Protein AF-A0A7W0G8U6-F1 (afdb_monomer_lite)

Sequence (64 aa):
MRDGSWTIDSCSAADITALATALEISETTASILVRRGYTDVEEARAFLEGERAPHDPYLLGDMT

Secondary structure (DSSP, 8-state):
--S---------HHHHHHHHHHTT--HHHHHHHHHTT--SHHHHHHHHTT-SPPP-GGGSTT--

Radius of gyration: 16.14 Å; chains: 1; bounding box: 35×33×38 Å

Structure (mmCIF, N/CA/C/O backbone):
data_AF-A0A7W0G8U6-F1
#
_entry.id   AF-A0A7W0G8U6-F1
#
loop_
_atom_site.group_PDB
_atom_site.id
_atom_site.type_symbol
_atom_site.label_atom_id
_atom_site.label_alt_id
_atom_site.label_comp_id
_atom_site.label_asym_id
_atom_site.label_entity_id
_atom_site.label_seq_id
_atom_site.pdbx_PDB_ins_code
_atom_site.Cartn_x
_atom_site.Cartn_y
_atom_site.Cartn_z
_atom_site.occupancy
_atom_site.B_iso_or_equiv
_atom_site.auth_seq_id
_atom_site.auth_comp_id
_atom_site.auth_asym_id
_atom_site.auth_atom_id
_atom_site.pdbx_PDB_model_num
ATOM 1 N N . MET A 1 1 ? -9.396 19.774 -16.333 1.00 53.84 1 MET A N 1
ATOM 2 C CA . MET A 1 1 ? -9.822 19.948 -14.926 1.00 53.84 1 MET A CA 1
ATOM 3 C C . MET A 1 1 ? -10.937 20.984 -14.903 1.00 53.84 1 MET A C 1
ATOM 5 O O . MET A 1 1 ? -10.687 22.076 -15.390 1.00 53.84 1 MET A O 1
ATOM 9 N N . ARG A 1 2 ? -12.160 20.650 -14.462 1.00 55.47 2 ARG A N 1
ATOM 10 C CA . ARG A 1 2 ? -13.297 21.599 -14.456 1.00 55.47 2 ARG A CA 1
ATOM 11 C C . ARG A 1 2 ? -13.765 22.041 -13.057 1.00 55.47 2 ARG A C 1
ATOM 13 O O . ARG A 1 2 ? -14.326 23.120 -12.986 1.00 55.47 2 ARG A O 1
ATOM 20 N N . ASP A 1 3 ? -13.393 21.331 -11.981 1.00 81.50 3 ASP A N 1
ATOM 21 C CA . ASP A 1 3 ? -13.826 21.663 -10.601 1.00 81.50 3 ASP A CA 1
ATOM 22 C C . ASP A 1 3 ? -12.699 21.700 -9.544 1.00 81.50 3 ASP A C 1
ATOM 24 O O . ASP A 1 3 ? -12.959 21.879 -8.360 1.00 81.50 3 ASP A O 1
ATOM 28 N N . GLY A 1 4 ? -11.430 21.519 -9.932 1.00 85.38 4 GLY A N 1
ATOM 29 C CA . GLY A 1 4 ? -10.271 21.685 -9.031 1.00 85.38 4 GLY A CA 1
ATOM 30 C C . GLY A 1 4 ? -10.138 20.690 -7.863 1.00 85.38 4 GLY A C 1
ATOM 31 O O . GLY A 1 4 ? -9.185 20.798 -7.098 1.00 85.38 4 GLY A O 1
ATOM 32 N N . SER A 1 5 ? -11.042 19.719 -7.725 1.00 84.62 5 SER A N 1
ATOM 33 C CA . SER A 1 5 ? -10.961 18.681 -6.694 1.00 84.62 5 SER A CA 1
ATOM 34 C C . SER A 1 5 ? -10.031 17.541 -7.117 1.00 84.62 5 SER A C 1
ATOM 36 O O . SER A 1 5 ? -10.143 17.026 -8.231 1.00 84.62 5 SER A O 1
ATOM 38 N N . TRP A 1 6 ? -9.131 17.146 -6.215 1.00 87.88 6 TRP A N 1
ATOM 39 C CA . TRP A 1 6 ? -8.307 15.945 -6.336 1.00 87.88 6 TRP A CA 1
ATOM 40 C C . TRP A 1 6 ? -8.793 14.943 -5.302 1.00 87.88 6 TRP A C 1
ATOM 42 O O . TRP A 1 6 ? -8.722 15.196 -4.100 1.00 87.88 6 TRP A O 1
ATOM 52 N N . THR A 1 7 ? -9.305 13.814 -5.773 1.00 88.56 7 THR A N 1
ATOM 53 C CA . THR A 1 7 ? -9.775 12.724 -4.921 1.00 88.56 7 THR A CA 1
ATOM 54 C C . THR A 1 7 ? -8.883 11.507 -5.103 1.00 88.56 7 THR A C 1
ATOM 56 O O . THR A 1 7 ? -8.198 11.357 -6.114 1.00 88.56 7 THR A O 1
ATOM 59 N N . ILE A 1 8 ? -8.893 10.635 -4.103 1.00 89.50 8 ILE A N 1
ATOM 60 C CA . ILE A 1 8 ? -8.272 9.318 -4.162 1.00 89.50 8 ILE A CA 1
ATOM 61 C C . ILE A 1 8 ? -9.292 8.300 -3.678 1.00 89.50 8 ILE A C 1
ATOM 63 O O . ILE A 1 8 ? -10.069 8.590 -2.764 1.00 89.50 8 ILE A O 1
ATOM 67 N N . ASP A 1 9 ? -9.283 7.121 -4.284 1.00 90.88 9 ASP A N 1
ATOM 68 C CA . ASP A 1 9 ? -10.185 6.056 -3.877 1.00 90.88 9 ASP A CA 1
ATOM 69 C C . ASP A 1 9 ? -9.872 5.584 -2.450 1.00 90.88 9 ASP A C 1
ATOM 71 O O . ASP A 1 9 ? -8.722 5.565 -1.979 1.00 90.88 9 ASP A O 1
ATOM 75 N N . SER A 1 10 ? -10.932 5.205 -1.739 1.00 92.88 10 SER A N 1
ATOM 76 C CA . SER A 1 10 ? -10.819 4.498 -0.468 1.00 92.88 10 SER A CA 1
ATOM 77 C C . SER A 1 10 ? -10.163 3.134 -0.681 1.00 92.88 10 SER A C 1
ATOM 79 O O . SER A 1 10 ? -10.410 2.480 -1.691 1.00 92.88 10 SER A O 1
ATOM 81 N N . CYS A 1 11 ? -9.390 2.667 0.296 1.00 93.62 11 CYS A N 1
ATOM 82 C CA . CYS A 1 11 ? -8.826 1.320 0.302 1.00 93.62 11 CYS A CA 1
ATOM 83 C C . CYS A 1 11 ? -9.227 0.566 1.577 1.00 93.62 11 CYS A C 1
ATOM 85 O O . CYS A 1 11 ? -9.664 1.170 2.557 1.00 93.62 11 CYS A O 1
ATOM 87 N N . SER A 1 12 ? -9.090 -0.758 1.550 1.00 97.19 12 SER A N 1
ATOM 88 C CA . SER A 1 12 ? -9.476 -1.650 2.647 1.00 97.19 12 SER A CA 1
ATOM 89 C C . SER A 1 12 ? -8.687 -1.356 3.926 1.00 97.19 12 SER A C 1
ATOM 91 O O . SER A 1 12 ? -7.467 -1.508 3.961 1.00 97.19 12 SER A O 1
ATOM 93 N N . ALA A 1 13 ? -9.381 -0.953 4.993 1.00 97.38 13 ALA A N 1
ATOM 94 C CA . ALA A 1 13 ? -8.765 -0.747 6.305 1.00 97.38 13 ALA A CA 1
ATOM 95 C C . ALA A 1 13 ? -8.256 -2.063 6.919 1.00 97.38 13 ALA A C 1
ATOM 97 O O . ALA A 1 13 ? -7.235 -2.064 7.598 1.00 97.38 13 ALA A O 1
ATOM 98 N N . ALA A 1 14 ? -8.932 -3.182 6.639 1.00 98.19 14 ALA A N 1
ATOM 99 C CA . ALA A 1 14 ? -8.513 -4.499 7.111 1.00 98.19 14 ALA A CA 1
ATOM 100 C C . ALA A 1 14 ? -7.157 -4.900 6.513 1.00 98.19 14 ALA A C 1
ATOM 102 O O . ALA A 1 14 ? -6.272 -5.327 7.252 1.00 98.19 14 ALA A O 1
ATOM 103 N N . ASP A 1 15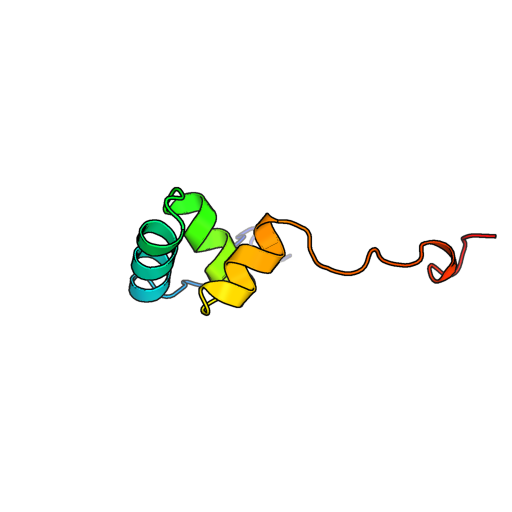 ? -6.967 -4.677 5.209 1.00 98.31 15 ASP A N 1
ATOM 104 C CA . ASP A 1 15 ? -5.701 -4.987 4.534 1.00 98.31 15 ASP A CA 1
ATOM 105 C C . ASP A 1 15 ? -4.574 -4.066 5.027 1.00 98.31 15 ASP A C 1
ATOM 107 O O . ASP A 1 15 ? -3.443 -4.513 5.211 1.00 98.31 15 ASP A O 1
ATOM 111 N N . ILE A 1 16 ? -4.885 -2.795 5.326 1.00 98.56 16 ILE A N 1
ATOM 112 C CA . ILE A 1 16 ? -3.929 -1.855 5.936 1.00 98.56 16 ILE A CA 1
ATOM 113 C C . ILE A 1 16 ? -3.443 -2.380 7.287 1.00 98.56 16 ILE A C 1
ATOM 115 O O . ILE A 1 16 ? -2.236 -2.484 7.498 1.00 98.56 16 ILE A O 1
ATOM 119 N N . THR A 1 17 ? -4.361 -2.708 8.199 1.00 98.56 17 THR A N 1
ATOM 120 C CA . THR A 1 17 ? -4.007 -3.195 9.539 1.00 98.56 17 THR A CA 1
ATOM 121 C C . THR A 1 17 ? -3.260 -4.526 9.466 1.00 98.56 17 THR A C 1
ATOM 123 O O . THR A 1 17 ? -2.292 -4.719 10.206 1.00 98.56 17 THR A O 1
ATOM 126 N N . ALA A 1 18 ? -3.662 -5.422 8.559 1.00 98.44 18 ALA A N 1
ATOM 127 C CA . ALA A 1 18 ? -2.9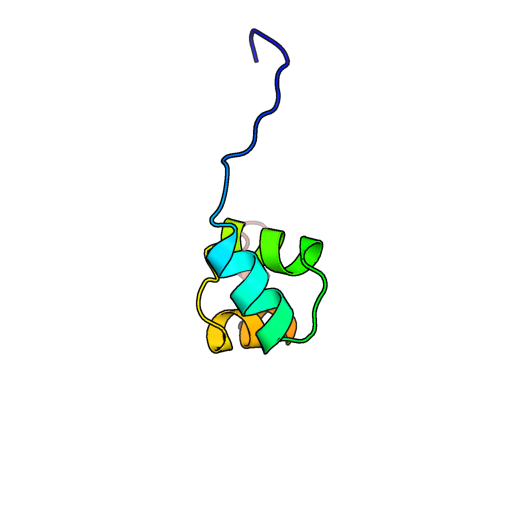93 -6.701 8.350 1.00 98.44 18 ALA A CA 1
ATOM 128 C C . ALA A 1 18 ? -1.534 -6.508 7.910 1.00 98.44 18 ALA A C 1
ATOM 130 O O . ALA A 1 18 ? -0.634 -7.058 8.542 1.00 98.44 18 ALA A O 1
ATOM 131 N N . LEU A 1 19 ? -1.282 -5.673 6.895 1.00 98.62 19 LEU A N 1
ATOM 132 C CA . LEU A 1 19 ? 0.075 -5.403 6.411 1.00 98.62 19 LEU A CA 1
ATOM 133 C C . LEU A 1 19 ? 0.922 -4.616 7.412 1.00 98.62 19 LEU A C 1
ATOM 135 O O . LEU A 1 19 ? 2.084 -4.958 7.615 1.00 98.62 19 LEU A O 1
ATOM 139 N N . ALA A 1 20 ? 0.356 -3.588 8.051 1.00 98.69 20 ALA A N 1
ATOM 140 C CA . ALA A 1 20 ? 1.059 -2.797 9.061 1.00 98.69 20 ALA A CA 1
ATOM 141 C C . ALA A 1 20 ? 1.567 -3.685 10.204 1.00 98.69 20 ALA A C 1
ATOM 143 O O . ALA A 1 20 ? 2.715 -3.565 10.623 1.00 98.69 20 ALA A O 1
ATOM 144 N N . THR A 1 21 ? 0.725 -4.623 10.648 1.00 98.62 21 THR A N 1
ATOM 145 C CA . THR A 1 21 ? 1.077 -5.592 11.690 1.00 98.62 21 THR A CA 1
ATOM 146 C C . THR A 1 21 ? 2.109 -6.602 11.195 1.00 98.62 21 THR A C 1
ATOM 148 O O . THR A 1 21 ? 3.121 -6.808 11.855 1.00 98.62 21 THR A O 1
ATOM 151 N N . ALA A 1 22 ? 1.875 -7.230 10.039 1.00 98.56 22 ALA A N 1
ATOM 152 C CA . ALA A 1 22 ? 2.716 -8.317 9.537 1.00 98.56 22 ALA A CA 1
ATOM 153 C C . ALA A 1 22 ? 4.129 -7.871 9.130 1.00 98.56 22 ALA A C 1
ATOM 155 O O . ALA A 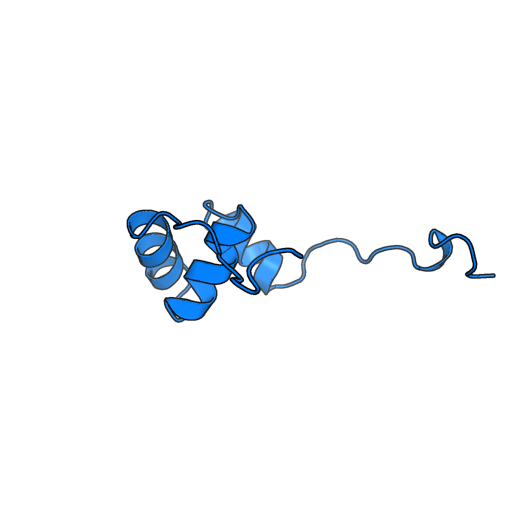1 22 ? 5.062 -8.667 9.191 1.00 98.56 22 ALA A O 1
ATOM 156 N N . LEU A 1 23 ? 4.280 -6.619 8.691 1.00 98.25 23 LEU A N 1
ATOM 157 C CA . LEU A 1 23 ? 5.553 -6.053 8.236 1.00 98.25 23 LEU A CA 1
ATOM 158 C C . LEU A 1 23 ? 6.168 -5.071 9.242 1.00 98.25 23 LEU A C 1
ATOM 160 O O . LEU A 1 23 ? 7.214 -4.500 8.952 1.00 98.25 23 LEU A O 1
ATOM 164 N N . GLU A 1 24 ? 5.520 -4.854 10.390 1.00 98.44 24 GLU A N 1
ATOM 165 C CA . GLU A 1 24 ? 5.948 -3.902 11.427 1.00 98.44 24 GLU A CA 1
ATOM 166 C C . GLU A 1 24 ? 6.206 -2.482 10.880 1.00 98.44 24 GLU A C 1
ATOM 168 O O . GLU A 1 24 ? 7.147 -1.783 11.259 1.00 98.44 24 GLU A O 1
ATOM 173 N N . ILE A 1 25 ? 5.337 -2.033 9.971 1.00 98.44 25 ILE A N 1
ATOM 174 C CA . ILE A 1 25 ? 5.392 -0.707 9.342 1.00 98.44 25 ILE A CA 1
ATOM 175 C C . ILE A 1 25 ? 4.231 0.173 9.804 1.00 98.44 25 ILE A C 1
ATOM 177 O O . ILE A 1 25 ? 3.215 -0.297 10.311 1.00 98.44 25 ILE A O 1
ATOM 181 N N . SER A 1 26 ? 4.347 1.484 9.579 1.00 98.56 26 SER A N 1
ATOM 182 C CA . SER A 1 26 ? 3.239 2.404 9.856 1.00 98.56 26 SER A CA 1
ATOM 183 C C . SER A 1 26 ? 2.015 2.116 8.975 1.00 98.56 26 SER A C 1
ATOM 185 O O . SER A 1 26 ? 2.157 1.740 7.807 1.00 98.56 26 SER A O 1
ATOM 187 N N . GLU A 1 27 ? 0.811 2.391 9.488 1.00 98.00 27 GLU A N 1
ATOM 188 C CA . GLU A 1 27 ? -0.428 2.310 8.697 1.00 98.00 27 GLU A CA 1
ATOM 189 C C . GLU A 1 27 ? -0.379 3.198 7.450 1.00 98.00 27 GLU A C 1
ATOM 191 O O . GLU A 1 27 ? -0.888 2.813 6.401 1.00 98.00 27 GLU A O 1
ATOM 196 N N . THR A 1 28 ? 0.286 4.357 7.519 1.00 97.94 28 THR A N 1
ATOM 197 C CA . THR A 1 28 ? 0.491 5.231 6.356 1.00 97.94 28 THR A CA 1
ATOM 198 C C . THR A 1 28 ? 1.216 4.485 5.239 1.00 97.94 28 THR A C 1
ATOM 200 O O . THR A 1 28 ? 0.742 4.483 4.102 1.00 97.94 28 THR A O 1
ATOM 203 N N . THR A 1 29 ? 2.319 3.803 5.560 1.00 98.12 29 THR A N 1
ATOM 204 C CA . THR A 1 29 ? 3.084 3.000 4.596 1.00 98.12 29 THR A CA 1
ATOM 205 C C . THR A 1 29 ? 2.245 1.843 4.057 1.00 98.12 29 THR A C 1
ATOM 207 O O . THR A 1 29 ? 2.139 1.687 2.841 1.00 98.12 29 THR A O 1
ATOM 210 N N . ALA A 1 30 ? 1.579 1.084 4.933 1.00 98.38 30 ALA A N 1
ATOM 211 C CA . ALA A 1 30 ? 0.690 -0.005 4.526 1.00 98.38 30 ALA A CA 1
ATOM 212 C C . ALA A 1 30 ? -0.440 0.487 3.601 1.00 98.38 30 ALA A C 1
ATOM 214 O O . ALA A 1 30 ? -0.742 -0.139 2.589 1.00 98.38 30 ALA A O 1
ATOM 215 N N . SER A 1 31 ? -0.999 1.670 3.859 1.00 97.94 31 SER A N 1
ATOM 216 C CA . SER A 1 31 ? -2.050 2.270 3.032 1.00 97.94 31 SER A CA 1
ATOM 217 C C . SER A 1 31 ? -1.592 2.664 1.627 1.00 97.94 31 SER A C 1
ATOM 219 O O . SER A 1 31 ? -2.409 2.708 0.704 1.00 97.94 31 SER A O 1
ATOM 221 N N . ILE A 1 32 ? -0.299 2.938 1.445 1.00 97.06 32 ILE A N 1
ATOM 222 C CA . ILE A 1 32 ? 0.297 3.161 0.126 1.00 97.06 32 ILE A CA 1
ATOM 223 C C . ILE A 1 32 ? 0.451 1.823 -0.602 1.00 97.06 32 ILE A C 1
ATOM 225 O O . ILE A 1 32 ? 0.165 1.754 -1.797 1.00 97.06 32 ILE A O 1
ATOM 229 N N . LEU A 1 33 ? 0.860 0.765 0.105 1.00 97.44 33 LEU A N 1
ATOM 230 C CA . LEU A 1 33 ? 1.013 -0.580 -0.456 1.00 97.44 33 LEU A CA 1
ATOM 231 C C . LEU A 1 33 ? -0.329 -1.139 -0.946 1.00 97.44 33 LEU A C 1
ATOM 233 O O . LEU A 1 33 ? -0.432 -1.503 -2.117 1.00 97.44 33 LEU A O 1
ATOM 237 N N . VAL A 1 34 ? -1.380 -1.066 -0.123 1.00 97.88 34 VAL A N 1
ATOM 238 C CA . VAL A 1 34 ? -2.734 -1.506 -0.509 1.00 97.88 34 VAL A CA 1
ATOM 239 C C . VAL A 1 34 ? -3.239 -0.736 -1.733 1.00 97.88 34 VAL A C 1
ATOM 241 O O . VAL A 1 34 ? -3.749 -1.332 -2.676 1.00 97.88 34 VAL A O 1
ATOM 244 N N . ARG A 1 35 ? -3.044 0.590 -1.786 1.00 96.75 35 ARG A N 1
ATOM 245 C CA . ARG A 1 35 ? -3.437 1.405 -2.956 1.00 96.75 35 ARG A CA 1
ATOM 246 C C . ARG A 1 35 ? -2.650 1.084 -4.223 1.00 96.75 35 ARG A C 1
ATOM 248 O O . ARG A 1 35 ? -3.145 1.321 -5.319 1.00 96.75 35 ARG A O 1
ATOM 255 N N . ARG A 1 36 ? -1.431 0.560 -4.086 1.00 94.75 36 ARG A N 1
ATOM 256 C CA . ARG A 1 36 ? -0.615 0.060 -5.201 1.00 94.75 36 ARG A CA 1
ATOM 257 C C . ARG A 1 36 ? -0.981 -1.368 -5.618 1.00 94.75 36 ARG A C 1
ATOM 259 O O . ARG A 1 36 ? -0.410 -1.855 -6.589 1.00 94.75 36 ARG A O 1
ATOM 266 N N . GLY A 1 37 ? -1.919 -2.008 -4.919 1.00 96.19 37 GLY A N 1
ATOM 267 C CA . GLY A 1 37 ? -2.380 -3.366 -5.197 1.00 96.19 37 GLY A CA 1
ATOM 268 C C . GLY A 1 37 ? -1.637 -4.459 -4.430 1.00 96.19 37 GLY A C 1
ATOM 269 O O . GLY A 1 37 ? -1.909 -5.628 -4.666 1.00 96.19 37 GLY A O 1
ATOM 270 N N . TYR A 1 38 ? -0.734 -4.113 -3.510 1.00 97.06 38 TYR A N 1
ATOM 271 C CA . TYR A 1 38 ? -0.086 -5.099 -2.648 1.00 97.06 38 TYR A CA 1
ATOM 272 C C . TYR A 1 38 ? -0.980 -5.383 -1.450 1.00 97.06 38 TYR A C 1
ATOM 274 O O . TYR A 1 38 ? -1.012 -4.596 -0.506 1.00 97.06 38 TYR A O 1
ATOM 282 N N . THR A 1 39 ? -1.724 -6.480 -1.506 1.00 95.69 39 THR A N 1
ATOM 283 C CA . THR A 1 39 ? -2.524 -6.988 -0.378 1.00 95.69 39 THR A CA 1
ATOM 284 C C . THR A 1 39 ? -1.949 -8.274 0.210 1.00 95.69 39 THR A C 1
ATOM 286 O O . THR A 1 39 ? -2.376 -8.700 1.278 1.00 95.69 39 THR A O 1
ATOM 289 N N . ASP A 1 40 ? -0.976 -8.883 -0.471 1.00 97.31 40 ASP A N 1
ATOM 290 C CA . ASP A 1 40 ? -0.201 -10.014 0.028 1.00 97.31 40 ASP A CA 1
ATOM 291 C C . ASP A 1 40 ? 1.056 -9.535 0.774 1.00 97.31 40 ASP A C 1
ATOM 293 O O . ASP A 1 40 ? 1.718 -8.577 0.362 1.00 97.31 40 ASP A O 1
ATOM 297 N N . VAL A 1 41 ? 1.378 -10.195 1.891 1.00 97.94 41 VAL A N 1
ATOM 298 C CA . VAL A 1 41 ? 2.493 -9.817 2.776 1.00 97.94 41 VAL A CA 1
ATOM 299 C C . VAL A 1 41 ? 3.845 -10.020 2.093 1.00 97.94 41 VAL A C 1
ATOM 301 O O . VAL A 1 41 ? 4.736 -9.184 2.250 1.00 97.94 41 VAL A O 1
ATOM 304 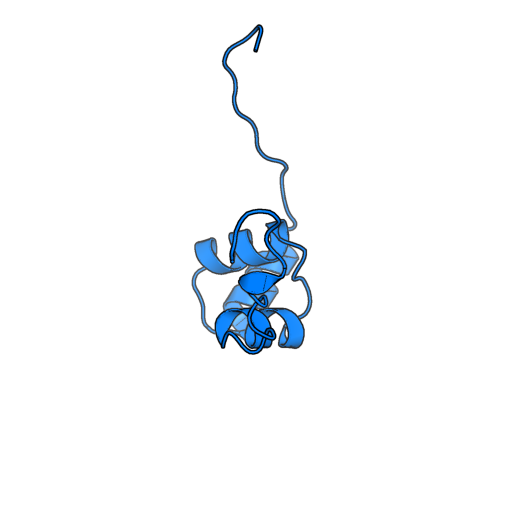N N . GLU A 1 42 ? 4.008 -11.104 1.338 1.00 97.12 42 GLU A N 1
ATOM 305 C CA . GLU A 1 42 ? 5.278 -11.451 0.699 1.00 97.12 42 GLU A CA 1
ATOM 306 C C . GLU A 1 42 ? 5.537 -10.541 -0.503 1.00 97.12 42 GLU A C 1
ATOM 308 O O . GLU A 1 42 ? 6.629 -9.990 -0.637 1.00 97.12 42 GLU A O 1
ATOM 313 N N . GLU A 1 43 ? 4.514 -10.274 -1.321 1.00 95.94 43 GLU A N 1
ATOM 314 C CA . GLU A 1 43 ? 4.624 -9.307 -2.420 1.00 95.94 43 GLU A CA 1
ATOM 315 C C . GLU A 1 43 ? 4.933 -7.888 -1.919 1.00 95.94 43 GLU A C 1
ATOM 317 O O . GLU A 1 43 ? 5.748 -7.169 -2.510 1.00 95.94 43 GLU A O 1
ATOM 322 N N . ALA A 1 44 ? 4.296 -7.4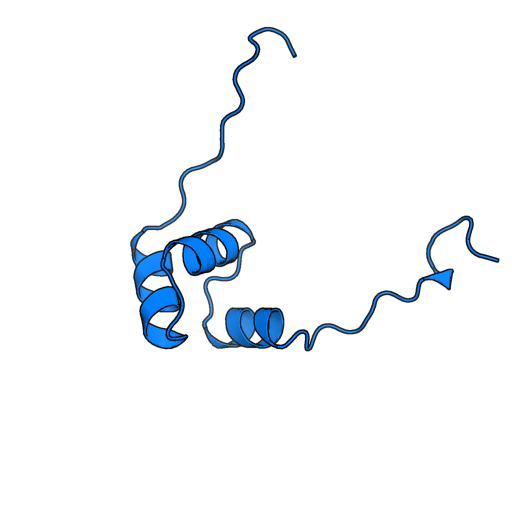77 -0.818 1.00 97.19 44 ALA A N 1
ATOM 323 C CA . ALA A 1 44 ? 4.555 -6.198 -0.172 1.00 97.19 44 ALA A CA 1
ATOM 324 C C . ALA A 1 44 ? 5.991 -6.110 0.373 1.00 97.19 44 ALA A C 1
ATOM 326 O O . ALA A 1 44 ? 6.643 -5.076 0.203 1.00 97.19 44 ALA A O 1
ATOM 327 N N . ARG A 1 45 ? 6.505 -7.187 0.984 1.00 97.12 45 ARG A N 1
ATOM 328 C CA . ARG A 1 45 ? 7.888 -7.253 1.478 1.00 97.12 45 ARG A CA 1
ATOM 329 C C . ARG A 1 45 ? 8.898 -7.156 0.339 1.00 97.12 45 ARG A C 1
ATOM 331 O O . ARG A 1 45 ? 9.759 -6.282 0.386 1.00 97.12 45 ARG A O 1
ATOM 338 N N . ALA A 1 46 ? 8.733 -7.954 -0.715 1.00 94.19 46 ALA A N 1
ATOM 339 C CA . ALA A 1 46 ? 9.612 -7.931 -1.884 1.00 94.19 46 ALA A CA 1
ATOM 340 C C . ALA A 1 46 ? 9.664 -6.538 -2.541 1.00 94.19 46 ALA A C 1
ATOM 342 O O . ALA A 1 46 ? 10.710 -6.085 -3.012 1.00 94.19 46 ALA A O 1
ATOM 343 N N . PHE A 1 47 ? 8.538 -5.809 -2.545 1.00 93.44 47 PHE A N 1
ATOM 344 C CA . PHE A 1 47 ? 8.516 -4.417 -2.992 1.00 93.44 47 PHE A CA 1
ATOM 345 C C . PHE A 1 47 ? 9.343 -3.492 -2.087 1.00 93.44 47 PHE A C 1
ATOM 347 O O . PHE A 1 47 ? 10.104 -2.674 -2.605 1.00 93.44 47 PHE A O 1
ATOM 354 N N . LEU A 1 48 ? 9.200 -3.604 -0.763 1.00 94.19 48 LEU A N 1
ATOM 355 C CA . LEU A 1 48 ? 9.946 -2.784 0.201 1.00 94.19 48 LEU A CA 1
ATOM 356 C C . LEU A 1 48 ? 11.454 -3.062 0.161 1.00 94.19 48 LEU A C 1
ATOM 358 O O . LEU A 1 48 ? 12.248 -2.133 0.294 1.00 94.19 48 LEU A O 1
ATOM 362 N N . GLU A 1 49 ? 11.838 -4.315 -0.059 1.00 93.81 49 GLU A N 1
ATOM 363 C CA . GLU A 1 49 ? 13.232 -4.749 -0.186 1.00 93.81 49 GLU A CA 1
ATOM 364 C C . GLU A 1 49 ? 13.842 -4.390 -1.550 1.00 93.81 49 GLU A C 1
ATOM 366 O O . GLU A 1 49 ? 15.054 -4.485 -1.740 1.00 93.81 49 GLU A O 1
ATOM 371 N N . GLY A 1 50 ? 13.025 -3.914 -2.495 1.00 87.94 50 GLY A N 1
ATOM 372 C CA . GLY A 1 50 ? 13.490 -3.520 -3.818 1.00 87.94 50 GLY A CA 1
ATOM 373 C C . GLY 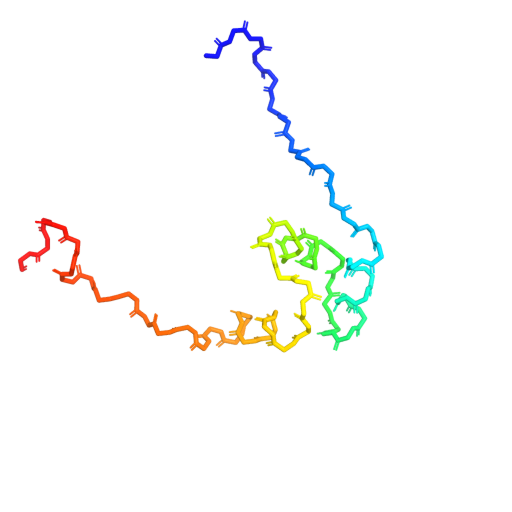A 1 50 ? 13.895 -4.708 -4.690 1.00 87.94 50 GLY A C 1
ATOM 374 O O . GLY A 1 50 ? 14.672 -4.529 -5.622 1.00 87.94 50 GLY A O 1
ATOM 375 N N . GLU A 1 51 ? 13.348 -5.902 -4.444 1.00 81.12 51 GLU A N 1
ATOM 376 C CA . GLU A 1 51 ? 13.683 -7.131 -5.182 1.00 81.12 51 GLU A CA 1
ATOM 377 C C . GLU A 1 51 ? 13.187 -7.136 -6.640 1.00 81.12 51 GLU A C 1
ATOM 379 O O . GLU A 1 51 ? 13.411 -8.084 -7.396 1.00 81.12 51 GLU A O 1
ATOM 384 N N . ARG A 1 52 ? 12.511 -6.070 -7.082 1.00 71.88 52 ARG A N 1
ATOM 385 C CA . ARG A 1 52 ? 12.117 -5.934 -8.483 1.00 71.88 52 ARG A CA 1
ATOM 386 C C . ARG A 1 52 ? 13.339 -5.707 -9.357 1.00 71.88 52 ARG A C 1
ATOM 388 O O . ARG A 1 52 ? 14.141 -4.814 -9.097 1.00 71.88 52 ARG A O 1
ATOM 395 N N . ALA A 1 53 ? 13.414 -6.479 -10.442 1.00 75.81 53 ALA A N 1
ATOM 396 C CA . ALA A 1 53 ? 14.427 -6.287 -11.466 1.00 75.81 53 ALA A CA 1
ATOM 397 C C . ALA A 1 53 ? 14.464 -4.803 -11.883 1.00 75.81 53 ALA A C 1
ATOM 399 O O . ALA A 1 53 ? 13.406 -4.239 -12.192 1.00 75.81 53 ALA A O 1
ATOM 400 N N . PRO A 1 54 ? 15.643 -4.158 -11.871 1.00 74.31 54 PRO A N 1
ATOM 401 C CA . PRO A 1 54 ? 15.760 -2.787 -12.330 1.00 74.31 54 PRO A CA 1
ATOM 402 C C . PRO A 1 54 ? 15.276 -2.704 -13.777 1.00 74.31 54 PRO A C 1
ATOM 404 O O . PRO A 1 54 ? 15.547 -3.589 -14.592 1.00 74.31 54 PRO A O 1
ATOM 407 N N . HIS A 1 55 ? 14.544 -1.638 -14.094 1.00 80.50 55 HIS A N 1
ATOM 408 C CA . HIS A 1 55 ? 14.229 -1.338 -15.482 1.00 80.50 55 HIS A CA 1
ATOM 409 C C . HIS A 1 55 ? 15.537 -1.124 -16.240 1.00 80.50 55 HIS A C 1
ATOM 411 O O . HIS A 1 55 ? 16.389 -0.365 -15.778 1.00 80.50 55 HIS A O 1
ATOM 417 N N . ASP A 1 56 ? 15.688 -1.779 -17.390 1.00 84.88 56 ASP A N 1
ATOM 418 C CA . ASP A 1 56 ? 16.788 -1.484 -18.301 1.00 84.88 56 ASP A CA 1
ATOM 419 C C . ASP A 1 56 ? 16.568 -0.073 -18.874 1.00 84.88 56 ASP A C 1
ATOM 421 O O . ASP A 1 56 ? 15.596 0.143 -19.608 1.00 84.88 56 ASP A O 1
ATOM 425 N N . PRO A 1 57 ? 17.416 0.908 -18.519 1.00 84.56 57 PRO A N 1
ATOM 426 C CA . PRO A 1 57 ? 17.229 2.279 -18.961 1.00 84.56 57 PRO A CA 1
ATOM 427 C C . PRO A 1 57 ? 17.381 2.414 -20.483 1.00 84.56 57 PRO A C 1
ATOM 429 O O . PRO A 1 57 ? 16.747 3.285 -21.065 1.00 84.56 57 PRO A O 1
ATOM 432 N N . TYR A 1 58 ? 18.121 1.523 -21.152 1.00 85.88 58 TYR A N 1
ATOM 433 C CA . TYR A 1 58 ? 18.273 1.537 -22.612 1.00 85.88 58 TYR A CA 1
ATOM 434 C C . TYR A 1 58 ? 16.998 1.119 -23.361 1.00 85.88 58 TYR A C 1
ATOM 436 O O . TYR A 1 58 ? 16.910 1.282 -24.575 1.00 85.88 58 TYR A O 1
ATOM 444 N N . LEU A 1 59 ? 15.979 0.615 -22.653 1.00 84.62 59 LEU A N 1
ATOM 445 C CA . LEU A 1 59 ? 14.644 0.395 -23.215 1.00 84.62 59 LEU A CA 1
ATOM 446 C C . LEU A 1 59 ? 13.790 1.674 -23.250 1.00 84.62 59 LEU A C 1
ATOM 448 O O . LEU A 1 59 ? 12.695 1.660 -23.815 1.00 84.62 59 LEU A O 1
ATOM 452 N N . LEU A 1 60 ? 14.250 2.782 -22.658 1.00 84.81 60 LEU A N 1
ATOM 453 C CA . LEU A 1 60 ? 13.615 4.090 -22.811 1.00 84.81 60 LEU A CA 1
ATOM 454 C C . LEU A 1 60 ? 14.034 4.678 -24.164 1.00 84.81 60 LEU A C 1
ATOM 456 O O . LEU A 1 60 ? 15.220 4.819 -24.438 1.00 84.81 60 LEU A O 1
ATOM 460 N N . GLY A 1 61 ? 13.056 5.015 -25.011 1.00 80.25 61 GLY A N 1
ATOM 461 C CA . GLY A 1 61 ? 13.234 5.206 -26.461 1.00 80.25 61 GLY A CA 1
ATOM 462 C C . GLY A 1 61 ? 14.269 6.235 -26.935 1.00 80.25 61 GLY A C 1
ATOM 463 O O . GLY A 1 61 ? 14.651 6.186 -28.100 1.00 80.25 61 GLY A O 1
ATOM 464 N N . ASP A 1 62 ? 14.748 7.112 -26.052 1.00 84.19 62 ASP A N 1
ATOM 465 C CA . ASP A 1 62 ? 15.731 8.156 -26.366 1.00 84.19 62 ASP A CA 1
ATOM 466 C C . ASP A 1 62 ? 17.095 7.932 -25.676 1.00 84.19 62 ASP A C 1
ATOM 468 O O . ASP A 1 62 ? 17.967 8.800 -25.729 1.00 84.19 62 ASP A O 1
ATOM 472 N N . MET A 1 63 ? 17.298 6.792 -25.003 1.00 74.19 63 MET A N 1
ATOM 473 C CA . MET A 1 63 ? 18.555 6.460 -24.323 1.00 74.19 63 MET A CA 1
ATOM 474 C C . MET A 1 63 ? 19.487 5.670 -25.252 1.00 74.19 63 MET A C 1
ATOM 476 O O . MET A 1 63 ? 19.376 4.451 -25.364 1.00 74.19 63 MET A O 1
ATOM 480 N N . THR A 1 64 ? 20.403 6.384 -25.918 1.00 70.12 64 THR A N 1
ATOM 481 C CA . THR A 1 64 ? 21.537 5.810 -26.675 1.00 70.12 64 THR A CA 1
ATOM 482 C C . THR A 1 64 ? 22.752 5.565 -25.798 1.00 70.12 64 THR A C 1
ATOM 484 O O . THR A 1 64 ? 23.072 6.479 -25.001 1.00 70.12 64 THR A O 1
#

pLDDT: mean 90.71, std 10.12, range [53.84, 98.69]

Foldseek 3Di:
DPPPDDDDDDFDPVLLVVLCVLVVHDSVLSRVCRSVVNSDNVVSVCVVVVVDDDPPCCVVPPRD